Protein AF-X1TCL9-F1 (afdb_monomer)

Foldseek 3Di:
DLVPDPVSVVVVVVVCVVCVVVVPDDDDPDPPCPVVVVVVVVVVVVVVVVVVVVVVVVVVVVPPPDVVVVVVVVVVVVVVVVVVVVVVCVVPVVVVVVVVVVVVVVVVVVLVVLLVQLQVVVCVVVVNDQQDDDADVVQAAPCDPDPDPHPNHPCVSSVVSCVVVSHPDDD

Organism: NCBI:txid412755

Secondary structure (DSSP, 8-state):
--TT-HHHHHHHHHHHHHHGGGTTS--PPPPTTHHHHHHHHHHHHHHHHHHHHHHHHHHHHHS---HHHHHHHHHHHHHHHHHHHHHHHHHHHHHHHHHHHHHHHHHHHHHHHHHHHHHHHHHHHTTT--------TT--TT-TT--SSS---TTHHHHHHHHTTSSPPP-

Structure (mmCIF, N/CA/C/O backbone):
data_AF-X1TCL9-F1
#
_entry.id   AF-X1TCL9-F1
#
loop_
_atom_site.group_PDB
_atom_site.id
_atom_site.type_symbol
_atom_site.label_atom_id
_atom_site.label_alt_id
_atom_site.label_comp_id
_atom_site.label_asym_id
_atom_site.label_entity_id
_atom_site.label_seq_id
_atom_site.pdbx_PDB_ins_code
_atom_site.Cartn_x
_atom_site.Cartn_y
_atom_site.Cartn_z
_atom_site.occupancy
_atom_site.B_iso_or_equiv
_atom_site.auth_seq_id
_atom_site.auth_comp_id
_atom_site.auth_asym_id
_atom_site.auth_atom_id
_atom_site.pdbx_PDB_model_num
ATOM 1 N N . MET A 1 1 ? -67.677 -27.486 40.989 1.00 52.47 1 MET A N 1
ATOM 2 C CA . MET A 1 1 ? -66.409 -28.228 40.798 1.00 52.47 1 MET A CA 1
ATOM 3 C C . MET A 1 1 ? -65.404 -28.055 41.953 1.00 52.47 1 MET A C 1
ATOM 5 O O . MET A 1 1 ? -64.256 -28.420 41.777 1.00 52.47 1 MET A O 1
ATOM 9 N N . ILE A 1 2 ? -65.812 -27.590 43.148 1.00 54.53 2 ILE A N 1
ATOM 10 C CA . ILE A 1 2 ? -64.999 -27.708 44.386 1.00 54.53 2 ILE A CA 1
ATOM 11 C C . ILE A 1 2 ? -65.495 -28.878 45.266 1.00 54.53 2 ILE A C 1
ATOM 13 O O . ILE A 1 2 ? -64.735 -29.440 46.039 1.00 54.53 2 ILE A O 1
ATOM 17 N N . SER A 1 3 ? -66.745 -29.320 45.086 1.00 55.66 3 SER A N 1
ATOM 18 C CA . SER A 1 3 ? -67.384 -30.393 45.866 1.00 55.66 3 SER A CA 1
ATOM 19 C C . SER A 1 3 ? -66.940 -31.822 45.518 1.00 55.66 3 SER A C 1
ATOM 21 O O . SER A 1 3 ? -67.433 -32.763 46.125 1.00 55.66 3 SER A O 1
ATOM 23 N N . SER A 1 4 ? -66.074 -31.997 44.518 1.00 64.12 4 SER A N 1
ATOM 24 C CA . SER A 1 4 ? -65.601 -33.304 44.031 1.00 64.12 4 SER A CA 1
ATOM 25 C C . SER A 1 4 ? -64.082 -33.465 44.139 1.00 64.12 4 SER A C 1
ATOM 27 O O . SER A 1 4 ? -63.529 -34.384 43.547 1.00 64.12 4 SER A O 1
ATOM 29 N N . ASN A 1 5 ? -63.402 -32.540 44.825 1.00 80.00 5 ASN A N 1
ATOM 30 C CA . ASN A 1 5 ? -61.969 -32.624 45.077 1.00 80.00 5 ASN A CA 1
ATOM 31 C C . ASN A 1 5 ? -61.753 -33.228 46.473 1.00 80.00 5 ASN A C 1
ATOM 33 O O . ASN A 1 5 ? -62.104 -32.601 47.474 1.00 80.00 5 ASN A O 1
ATOM 37 N N . GLU A 1 6 ? -61.205 -34.444 46.519 1.00 80.38 6 GLU A N 1
ATOM 38 C CA . GLU A 1 6 ? -60.933 -35.177 47.763 1.00 80.38 6 GLU A CA 1
ATOM 39 C C . GLU A 1 6 ? -59.995 -34.402 48.698 1.00 80.38 6 GLU A C 1
ATOM 41 O O . GLU A 1 6 ? -60.252 -34.339 49.896 1.00 80.38 6 GLU A O 1
ATOM 46 N N . GLU A 1 7 ? -58.996 -33.702 48.155 1.00 82.00 7 GLU A N 1
ATOM 47 C CA . GLU A 1 7 ? -58.052 -32.890 48.932 1.00 82.00 7 GLU A CA 1
ATOM 48 C C . GLU A 1 7 ? -58.755 -31.690 49.589 1.00 82.00 7 GLU A C 1
ATOM 50 O O . GLU A 1 7 ? -58.524 -31.360 50.751 1.00 82.00 7 GLU A O 1
ATOM 55 N N . ALA A 1 8 ? -59.706 -31.069 48.882 1.00 79.94 8 ALA A N 1
ATOM 56 C CA . ALA A 1 8 ? -60.514 -29.986 49.442 1.00 79.94 8 ALA A CA 1
ATOM 57 C C . ALA A 1 8 ? -61.463 -30.485 50.547 1.00 79.94 8 ALA A C 1
ATOM 59 O O . ALA A 1 8 ? -61.705 -29.769 51.523 1.00 79.94 8 ALA A O 1
ATOM 60 N N . ALA A 1 9 ? -61.991 -31.706 50.412 1.00 81.62 9 ALA A N 1
ATOM 61 C CA . ALA A 1 9 ? -62.838 -32.328 51.425 1.00 81.62 9 ALA A CA 1
ATOM 62 C C . ALA A 1 9 ? -62.045 -32.681 52.694 1.00 81.62 9 ALA A C 1
ATOM 64 O O . ALA A 1 9 ? -62.531 -32.435 53.799 1.00 81.62 9 ALA A O 1
ATOM 65 N N . GLU A 1 10 ? -60.818 -33.180 52.538 1.00 86.19 10 GLU A N 1
ATOM 66 C CA . GLU A 1 10 ? -59.910 -3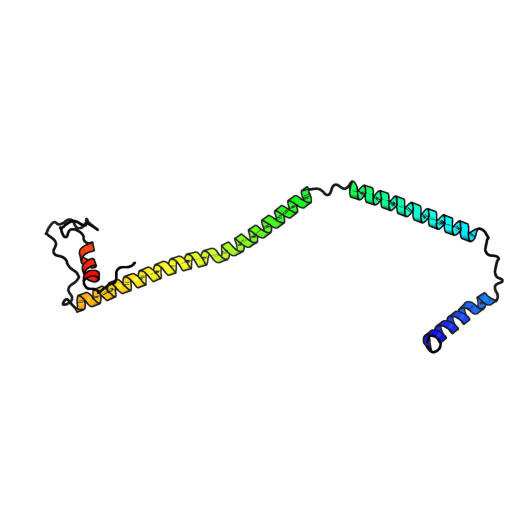3.504 53.642 1.00 86.19 10 GLU A CA 1
ATOM 67 C C . GLU A 1 10 ? -59.442 -32.246 54.388 1.00 86.19 10 GLU A C 1
ATOM 69 O O . GLU A 1 10 ? -59.486 -32.188 55.621 1.00 86.19 10 GLU A O 1
ATOM 74 N N . ILE A 1 11 ? -59.081 -31.183 53.663 1.00 87.69 11 ILE A N 1
ATOM 75 C CA . ILE A 1 11 ? -58.741 -29.885 54.265 1.00 87.69 11 ILE A CA 1
ATOM 76 C C . ILE A 1 11 ? -59.939 -29.329 55.038 1.00 87.69 11 ILE A C 1
ATOM 78 O O . ILE A 1 11 ? -59.790 -28.886 56.177 1.00 87.69 11 ILE A O 1
ATOM 82 N N . HIS A 1 12 ? -61.139 -29.385 54.457 1.00 86.06 12 HIS A N 1
ATOM 83 C CA . HIS A 1 12 ? -62.348 -28.914 55.124 1.00 86.06 12 HIS A CA 1
ATOM 84 C C . HIS A 1 12 ? -62.671 -29.734 56.381 1.00 86.06 12 HIS A C 1
ATOM 86 O O . HIS A 1 12 ? -63.009 -29.145 57.408 1.00 86.06 12 HIS A O 1
ATOM 92 N N . SER A 1 13 ? -62.542 -31.067 56.353 1.00 87.00 13 SER A N 1
ATOM 93 C CA . SER A 1 13 ? -62.779 -31.887 57.549 1.00 87.00 13 SER A CA 1
ATOM 94 C C . SER A 1 13 ? -61.745 -31.619 58.634 1.00 87.00 13 SER A C 1
ATOM 96 O O . SER A 1 13 ? -62.102 -31.542 59.806 1.00 87.00 13 SER A O 1
ATOM 98 N N . THR A 1 14 ? -60.483 -31.432 58.249 1.00 89.62 14 THR A N 1
ATOM 99 C CA . THR A 1 14 ? -59.384 -31.141 59.176 1.00 89.62 14 THR A CA 1
ATOM 100 C C . THR A 1 14 ? -59.563 -29.774 59.822 1.00 89.62 14 THR A C 1
ATOM 102 O O . THR A 1 14 ? -59.469 -29.657 61.041 1.00 89.62 14 THR A O 1
ATOM 105 N N . LEU A 1 15 ? -59.907 -28.750 59.035 1.00 89.88 15 LEU A N 1
ATOM 106 C CA . LEU A 1 15 ? -60.236 -27.420 59.548 1.00 89.88 15 LEU A CA 1
ATOM 107 C C . LEU A 1 15 ? -61.443 -27.473 60.480 1.00 89.88 15 LEU A C 1
ATOM 109 O O . LEU A 1 15 ? -61.392 -26.920 61.572 1.00 89.88 15 LEU A O 1
ATOM 113 N N . LYS A 1 16 ? -62.508 -28.179 60.095 1.00 87.75 16 LYS A N 1
ATOM 114 C CA . LYS A 1 16 ? -63.702 -28.309 60.932 1.00 87.75 16 LYS A CA 1
ATOM 115 C C . LYS A 1 16 ? -63.399 -29.024 62.249 1.00 87.75 16 LYS A C 1
ATOM 117 O O . LYS A 1 16 ? -63.873 -28.588 63.288 1.00 87.75 16 LYS A O 1
ATOM 122 N N . ALA A 1 17 ? -62.583 -30.076 62.225 1.00 89.88 17 ALA A N 1
ATOM 123 C CA . ALA A 1 17 ? -62.153 -30.780 63.431 1.00 89.88 17 ALA A CA 1
ATOM 124 C C . ALA A 1 17 ? -61.255 -29.908 64.324 1.00 89.88 17 ALA A C 1
ATOM 126 O O . ALA A 1 17 ? -61.425 -29.902 65.540 1.00 89.88 17 ALA A O 1
ATOM 127 N N . ALA A 1 18 ? -60.338 -29.142 63.728 1.00 89.12 18 ALA A N 1
ATOM 128 C CA . ALA A 1 18 ? -59.467 -28.221 64.453 1.00 89.12 18 ALA A CA 1
ATOM 129 C C . ALA A 1 18 ? -60.240 -27.045 65.074 1.00 89.12 18 ALA A C 1
ATOM 131 O O . ALA A 1 18 ? -59.853 -26.550 66.129 1.00 89.12 18 ALA A O 1
ATOM 132 N N . LEU A 1 19 ? -61.329 -26.613 64.432 1.00 88.31 19 LEU A N 1
ATOM 133 C CA . LEU A 1 19 ? -62.178 -25.513 64.889 1.00 88.31 19 LEU A CA 1
ATOM 134 C C . LEU A 1 19 ? -63.334 -25.965 65.793 1.00 88.31 19 LEU A C 1
ATOM 136 O O . LEU A 1 19 ? -63.891 -25.131 66.494 1.00 88.31 19 LEU A O 1
ATOM 140 N N . ALA A 1 20 ? -63.661 -27.260 65.847 1.00 88.31 20 ALA A N 1
ATOM 141 C CA . ALA A 1 20 ? -64.735 -27.799 66.688 1.00 88.31 20 ALA A CA 1
ATOM 142 C C . ALA A 1 20 ? -64.656 -27.392 68.180 1.00 88.31 20 ALA A C 1
ATOM 144 O O . ALA A 1 20 ? -65.704 -27.163 68.779 1.00 88.31 20 ALA A O 1
ATOM 145 N N . PRO A 1 21 ? -63.470 -27.236 68.808 1.00 86.06 21 PRO A N 1
ATOM 146 C CA . PRO A 1 21 ? -63.380 -26.719 70.177 1.00 86.06 21 PRO A CA 1
ATOM 147 C C . PRO A 1 21 ? -63.803 -25.247 70.325 1.00 86.06 21 PRO A C 1
ATOM 149 O O . PRO A 1 21 ? -64.145 -24.817 71.424 1.00 86.06 21 PRO A O 1
ATOM 152 N N . LEU A 1 22 ? -63.775 -24.464 69.241 1.00 78.12 22 LEU A N 1
ATOM 153 C CA . LEU A 1 22 ? -64.223 -23.069 69.235 1.00 78.12 22 LEU A CA 1
ATOM 154 C C . LEU A 1 22 ? -65.748 -22.941 69.096 1.00 78.12 22 LEU A C 1
ATOM 156 O O . LEU A 1 22 ? -66.273 -21.890 69.442 1.00 78.12 22 LEU A O 1
ATOM 160 N N . ASP A 1 23 ? -66.472 -23.994 68.688 1.00 80.06 23 ASP A N 1
ATOM 161 C CA . ASP A 1 23 ? -67.947 -23.970 68.617 1.00 80.06 23 ASP A CA 1
ATOM 162 C C . ASP A 1 23 ? -68.600 -23.837 70.007 1.00 80.06 23 ASP A C 1
ATOM 164 O O . ASP A 1 23 ? -69.747 -23.409 70.117 1.00 80.06 23 ASP A O 1
ATOM 168 N N . SER A 1 24 ? -67.881 -24.199 71.079 1.00 80.19 24 SER A N 1
ATOM 169 C CA . SER A 1 24 ? -68.349 -24.051 72.465 1.00 80.19 24 SER A CA 1
ATOM 170 C C . SER A 1 24 ? -68.013 -22.704 73.109 1.00 80.19 24 SER A C 1
ATOM 172 O O . SER A 1 24 ? -68.394 -22.477 74.256 1.00 80.19 24 SER A O 1
ATOM 174 N N . LEU A 1 25 ? -67.277 -21.828 72.421 1.00 79.12 25 LEU A N 1
ATOM 175 C CA . LEU A 1 25 ? -67.018 -20.479 72.916 1.00 79.12 25 LEU A CA 1
ATOM 176 C C . LEU A 1 25 ? -68.239 -19.603 72.645 1.00 79.12 25 LEU A C 1
ATOM 178 O O . LEU A 1 25 ? -68.657 -19.435 71.501 1.00 79.12 25 LEU A O 1
ATOM 182 N N . GLU A 1 26 ? -68.797 -19.023 73.706 1.00 77.00 26 GLU A N 1
ATOM 183 C CA . GLU A 1 26 ? -69.795 -17.971 73.552 1.00 77.00 26 GLU A CA 1
ATOM 184 C C . GLU A 1 26 ? -69.164 -16.795 72.787 1.00 77.00 26 GLU A C 1
ATOM 186 O O . GLU A 1 26 ? -68.063 -16.357 73.140 1.00 77.00 26 GLU A O 1
ATOM 191 N N . PRO A 1 27 ? -69.814 -16.285 71.727 1.00 70.44 27 PRO A N 1
ATOM 192 C CA . PRO A 1 27 ? -69.308 -15.129 71.011 1.00 70.44 27 PRO A CA 1
ATOM 193 C C . PRO A 1 27 ? -69.343 -13.913 71.941 1.00 70.44 27 PRO A C 1
ATOM 195 O O . PRO A 1 27 ? -70.414 -13.422 72.299 1.00 70.44 27 PRO A O 1
ATOM 198 N N . GLU A 1 28 ? -68.163 -13.428 72.332 1.00 75.50 28 GLU A N 1
ATOM 199 C CA . GLU A 1 28 ? -68.033 -12.138 73.007 1.00 75.50 28 GLU A CA 1
ATOM 200 C C . GLU A 1 28 ? -68.614 -11.040 72.095 1.00 75.50 28 GLU A C 1
ATOM 202 O O . GLU A 1 28 ? -68.375 -11.070 70.878 1.00 75.50 28 GLU A O 1
ATOM 207 N N . PRO A 1 29 ? -69.376 -10.066 72.627 1.00 76.81 29 PRO A N 1
ATOM 208 C CA . PRO A 1 29 ? -69.804 -8.925 71.834 1.00 76.81 29 PRO A CA 1
ATOM 209 C C . PRO A 1 29 ? -68.570 -8.210 71.279 1.00 76.81 29 PRO A C 1
ATOM 211 O O . PRO A 1 29 ? -67.668 -7.827 72.023 1.00 76.81 29 PRO A O 1
ATOM 214 N N . CYS A 1 30 ? -68.532 -8.053 69.955 1.00 72.00 30 CYS A N 1
ATOM 215 C CA . CYS A 1 30 ? -67.471 -7.307 69.294 1.00 72.00 30 CYS A CA 1
ATOM 216 C C . CYS A 1 30 ? -67.444 -5.883 69.878 1.00 72.00 30 CYS A C 1
ATOM 218 O O . CYS A 1 30 ? -68.494 -5.237 69.879 1.00 72.00 30 CYS A O 1
ATOM 220 N N . PRO A 1 31 ? -66.297 -5.391 70.375 1.00 82.75 31 PRO A N 1
ATOM 221 C CA . PRO A 1 31 ? -66.203 -4.039 70.907 1.00 82.75 31 PRO A CA 1
ATOM 222 C C . PRO A 1 31 ? -66.621 -3.013 69.846 1.00 82.75 31 PRO A C 1
ATOM 224 O O . PRO A 1 31 ? -66.115 -3.046 68.719 1.00 82.75 31 PRO A O 1
ATOM 227 N N . ASP A 1 32 ? -67.525 -2.096 70.199 1.00 80.94 32 ASP A N 1
ATOM 228 C CA . ASP A 1 32 ? -68.064 -1.085 69.272 1.00 80.94 32 ASP A CA 1
ATOM 229 C C . ASP A 1 32 ? -66.964 -0.177 68.677 1.00 80.94 32 ASP A C 1
ATOM 231 O O . ASP A 1 32 ? -67.116 0.389 67.594 1.00 80.94 32 ASP A O 1
ATOM 235 N N . ASP A 1 33 ? -65.820 -0.071 69.356 1.00 85.19 33 ASP A N 1
ATOM 236 C CA . ASP A 1 33 ? -64.666 0.749 68.989 1.00 85.19 33 ASP A CA 1
ATOM 237 C C . ASP A 1 33 ? -63.635 0.0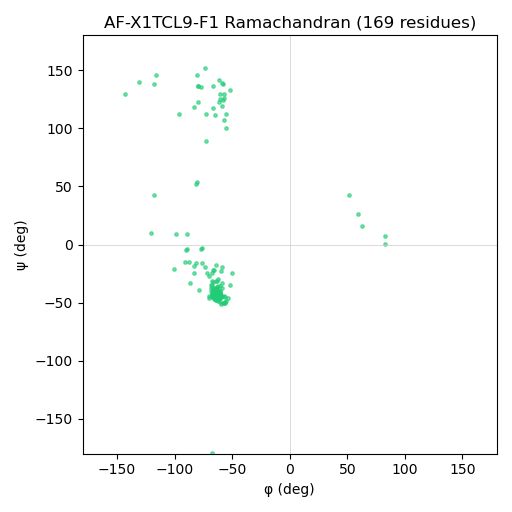24 68.103 1.00 85.19 33 ASP A C 1
ATOM 239 O O . ASP A 1 33 ? -62.688 0.651 67.615 1.00 85.19 33 ASP A O 1
ATOM 243 N N . LEU A 1 34 ? -63.802 -1.276 67.829 1.00 84.31 34 LEU A N 1
ATOM 244 C CA . LEU A 1 34 ? -62.815 -2.069 67.087 1.00 84.31 34 LEU A CA 1
ATOM 245 C C . LEU A 1 34 ? -62.613 -1.544 65.657 1.00 84.31 34 LEU A C 1
ATOM 247 O O . LEU A 1 34 ? -61.481 -1.423 65.171 1.00 84.31 34 LEU A O 1
ATOM 251 N N . ALA A 1 35 ? -63.712 -1.219 64.974 1.00 84.50 35 ALA A N 1
ATOM 252 C CA . ALA A 1 35 ? -63.673 -0.693 63.614 1.00 84.50 35 ALA A CA 1
ATOM 253 C C . ALA A 1 35 ? -62.982 0.676 63.578 1.00 84.50 35 ALA A C 1
ATOM 255 O O . ALA A 1 35 ? -62.092 0.906 62.755 1.00 84.50 35 ALA A O 1
ATOM 256 N N . GLU A 1 36 ? -63.333 1.555 64.514 1.00 86.56 36 GLU A N 1
ATOM 257 C CA . GLU A 1 36 ? -62.764 2.896 64.610 1.00 86.56 36 GLU A CA 1
ATOM 258 C C . GLU A 1 36 ? -61.268 2.849 64.954 1.00 86.56 36 GLU A C 1
ATOM 260 O O . GLU A 1 36 ? -60.453 3.482 64.276 1.00 86.56 36 GLU A O 1
ATOM 265 N N . GLY A 1 37 ? -60.868 2.010 65.913 1.00 87.62 37 GLY A N 1
ATOM 266 C CA . GLY A 1 37 ? -59.467 1.797 66.277 1.00 87.62 37 GLY A CA 1
ATOM 267 C C . GLY A 1 37 ? -58.632 1.218 65.132 1.00 87.62 37 GLY A C 1
ATOM 268 O O . GLY A 1 37 ? -57.472 1.603 64.937 1.00 87.62 37 GLY A O 1
ATOM 269 N N . THR A 1 38 ? -59.222 0.338 64.321 1.00 89.00 38 THR A N 1
ATOM 270 C CA . THR A 1 38 ? -58.560 -0.238 63.143 1.00 89.00 38 THR A CA 1
ATOM 271 C C . THR A 1 38 ? -58.380 0.806 62.042 1.00 89.00 38 THR A C 1
ATOM 273 O O . THR A 1 38 ? -57.275 0.956 61.514 1.00 89.00 38 THR A O 1
ATOM 276 N N . ILE A 1 39 ? -59.422 1.588 61.740 1.00 89.81 39 ILE A N 1
ATOM 277 C CA . ILE A 1 39 ? -59.359 2.690 60.768 1.00 89.81 39 ILE A CA 1
ATOM 278 C C . ILE A 1 39 ? -58.331 3.736 61.211 1.00 89.81 39 ILE A C 1
ATOM 280 O O . ILE A 1 39 ? -57.538 4.210 60.394 1.00 89.81 39 ILE A O 1
ATOM 284 N N . TRP A 1 40 ? -58.283 4.066 62.503 1.00 89.38 40 TRP A N 1
ATOM 285 C CA . TRP A 1 40 ? -57.308 5.007 63.046 1.00 89.38 40 TRP A CA 1
ATOM 286 C C . TRP A 1 40 ? -55.869 4.513 62.869 1.00 89.38 40 TRP A C 1
ATOM 288 O O . TRP A 1 40 ? -55.019 5.268 62.388 1.00 89.38 40 TRP A O 1
ATOM 298 N N . ARG A 1 41 ? -55.585 3.238 63.177 1.00 87.94 41 ARG A N 1
ATOM 299 C CA . ARG A 1 41 ? -54.252 2.649 62.955 1.00 87.94 41 ARG A CA 1
ATOM 300 C C . ARG A 1 41 ? -53.872 2.672 61.480 1.00 87.94 41 ARG A C 1
ATOM 302 O O . ARG A 1 41 ? -52.768 3.106 61.160 1.00 87.94 41 ARG A O 1
ATOM 309 N N . LEU A 1 42 ? -54.775 2.258 60.591 1.00 88.69 42 LEU A N 1
ATOM 310 C CA . LEU A 1 42 ? -54.531 2.260 59.146 1.00 88.69 42 LEU A CA 1
ATOM 311 C C . LEU A 1 42 ? -54.228 3.668 58.627 1.00 88.69 42 LEU A C 1
ATOM 313 O O . LEU A 1 42 ? -53.252 3.853 57.904 1.00 88.69 42 LEU A O 1
ATOM 317 N N . ASN A 1 43 ? -54.997 4.671 59.053 1.00 89.81 43 ASN A N 1
ATOM 318 C CA . ASN A 1 43 ? -54.756 6.064 58.680 1.00 89.81 43 ASN A CA 1
ATOM 319 C C . ASN A 1 43 ? -53.411 6.588 59.201 1.00 89.81 43 ASN A C 1
ATOM 321 O O . ASN A 1 43 ? -52.716 7.309 58.483 1.00 89.81 43 ASN A O 1
ATOM 325 N N . ASN A 1 44 ? -53.008 6.213 60.417 1.00 90.75 44 ASN A N 1
ATOM 326 C CA . ASN A 1 44 ? -51.705 6.599 60.961 1.00 90.75 44 ASN A CA 1
ATOM 327 C C . ASN A 1 44 ? -50.537 5.952 60.204 1.00 90.75 44 ASN A C 1
ATOM 329 O O . ASN A 1 44 ? -49.572 6.643 59.873 1.00 90.75 44 ASN A O 1
ATOM 333 N N . PHE A 1 45 ? -50.635 4.661 59.873 1.00 86.81 45 PHE A N 1
ATOM 334 C CA . PHE A 1 45 ? -49.634 3.973 59.050 1.00 86.81 45 PHE A CA 1
ATOM 335 C C . PHE A 1 45 ? -49.575 4.529 57.623 1.00 86.81 45 PHE A C 1
ATOM 337 O O . PHE A 1 45 ? -48.492 4.736 57.076 1.00 86.81 45 PHE A O 1
ATOM 344 N N . ALA A 1 46 ? -50.726 4.833 57.023 1.00 84.44 46 ALA A N 1
ATOM 345 C CA . ALA A 1 46 ? -50.778 5.448 55.703 1.00 84.44 46 ALA A CA 1
ATOM 346 C C . ALA A 1 46 ? -50.077 6.816 55.708 1.00 84.44 46 ALA A C 1
ATOM 348 O O . ALA A 1 46 ? -49.236 7.085 54.849 1.00 84.44 46 ALA A O 1
ATOM 349 N N . ARG A 1 47 ? -50.335 7.653 56.718 1.00 84.56 47 ARG A N 1
ATOM 350 C CA . ARG A 1 47 ? -49.717 8.980 56.842 1.00 84.56 47 ARG A CA 1
ATOM 351 C C . ARG A 1 47 ? -48.202 8.913 57.054 1.00 84.56 47 ARG A C 1
ATOM 353 O O . ARG A 1 47 ? -47.478 9.703 56.451 1.00 84.56 47 ARG A O 1
ATOM 360 N N . SER A 1 48 ? -47.706 7.977 57.866 1.00 84.31 48 SER A N 1
ATOM 361 C CA . SER A 1 48 ? -46.260 7.819 58.079 1.00 84.31 48 SER A CA 1
ATOM 362 C C . SER A 1 48 ? -45.542 7.365 56.807 1.00 84.31 48 SER A C 1
ATOM 364 O O . SER A 1 48 ? -44.489 7.909 56.473 1.00 84.31 48 SER A O 1
ATOM 366 N N . SER A 1 49 ? -46.152 6.454 56.042 1.00 79.88 49 SER A N 1
ATOM 367 C CA . SER A 1 49 ? -45.606 6.004 54.757 1.00 79.88 49 SER A CA 1
ATOM 368 C C . SER A 1 49 ? -45.525 7.138 53.729 1.00 79.88 49 SER A C 1
ATOM 370 O O . SER A 1 49 ? -44.519 7.276 53.035 1.00 79.88 49 SER A O 1
ATOM 372 N N . GLN A 1 50 ? -46.542 8.007 53.681 1.00 86.25 50 GLN A N 1
ATOM 373 C CA . GLN A 1 50 ? -46.569 9.163 52.785 1.00 86.25 50 GLN A CA 1
ATOM 374 C C . GLN A 1 50 ? -45.489 10.188 53.138 1.00 86.25 50 GLN A C 1
ATOM 376 O O . GLN A 1 50 ? -44.810 10.688 52.242 1.00 86.25 50 GLN A O 1
ATOM 381 N N . LEU A 1 51 ? -45.288 10.465 54.429 1.00 86.75 51 LEU A N 1
ATOM 382 C CA . LEU A 1 51 ? -44.226 11.363 54.890 1.00 86.75 51 LEU A CA 1
ATOM 383 C C . LEU A 1 51 ? -42.837 10.811 54.559 1.00 86.75 51 LEU A C 1
ATOM 385 O O . LEU A 1 51 ? -41.990 11.540 54.047 1.00 86.75 51 LEU A O 1
ATOM 389 N N . GLN A 1 52 ? -42.615 9.514 54.778 1.00 86.56 52 GLN A N 1
ATOM 390 C CA . GLN A 1 52 ? -41.348 8.864 54.452 1.00 86.56 52 GLN A CA 1
ATOM 391 C C . GLN A 1 52 ? -41.071 8.884 52.943 1.00 86.56 52 GLN A C 1
ATOM 393 O O . GLN A 1 52 ? -39.946 9.156 52.525 1.00 86.56 52 GLN A O 1
ATOM 398 N N . LEU A 1 53 ? -42.099 8.665 52.117 1.00 86.88 53 LEU A N 1
ATOM 399 C CA . LEU A 1 53 ? -41.991 8.754 50.663 1.00 86.88 53 LEU A CA 1
ATOM 400 C C . LEU A 1 53 ? -41.656 10.180 50.206 1.00 86.88 53 LEU A C 1
ATOM 402 O O . LEU A 1 53 ? -40.759 10.364 49.387 1.00 86.88 53 LEU A O 1
ATOM 406 N N . GLN A 1 54 ? -42.332 11.194 50.755 1.00 88.44 54 GLN A N 1
ATOM 407 C CA . GLN A 1 54 ? -42.036 12.599 50.457 1.00 88.44 54 GLN A CA 1
ATOM 408 C C . GLN A 1 54 ? -40.604 12.968 50.845 1.00 88.44 54 GLN A C 1
ATOM 410 O O . GLN A 1 54 ? -39.922 13.661 50.093 1.00 88.44 54 GLN A O 1
ATOM 415 N N . GLN A 1 55 ? -40.123 12.465 51.981 1.00 88.38 55 GLN A N 1
ATOM 416 C CA . GLN A 1 55 ? -38.764 12.708 52.443 1.00 88.38 55 GLN A CA 1
ATOM 417 C C . GLN A 1 55 ? -37.731 12.027 51.534 1.00 88.38 55 GLN A C 1
ATOM 419 O O . GLN A 1 55 ? -36.752 12.664 51.150 1.00 88.38 55 GLN A O 1
ATOM 424 N N . LEU A 1 56 ? -37.981 10.783 51.110 1.00 86.19 56 LEU A N 1
ATOM 425 C CA . LEU A 1 56 ? -37.132 10.070 50.151 1.00 86.19 56 LEU A CA 1
ATOM 426 C C . LEU A 1 56 ? -37.094 10.775 48.790 1.00 86.19 56 LEU A C 1
ATOM 428 O O . LEU A 1 56 ? -36.011 10.989 48.247 1.00 86.19 56 LEU A O 1
ATOM 432 N N . LEU A 1 57 ? -38.245 11.211 48.274 1.00 86.19 57 LEU A N 1
ATOM 433 C CA . LEU A 1 57 ? -38.334 11.964 47.020 1.00 86.19 57 LEU A CA 1
ATOM 434 C C . LEU A 1 57 ? -37.613 13.310 47.109 1.00 86.19 57 LEU A C 1
ATOM 436 O O . LEU A 1 57 ? -36.871 13.658 46.194 1.00 86.19 57 LEU A O 1
ATOM 440 N N . ALA A 1 58 ? -37.762 14.038 48.217 1.00 85.62 58 ALA A N 1
ATOM 441 C CA . ALA A 1 58 ? -37.031 15.279 48.448 1.00 85.62 58 ALA A CA 1
ATOM 442 C C . ALA A 1 58 ? -35.514 15.036 48.516 1.00 85.62 58 ALA A C 1
ATOM 444 O O . ALA A 1 58 ? -34.744 15.811 47.950 1.00 85.62 58 ALA A O 1
ATOM 445 N N . THR A 1 59 ? -35.068 13.942 49.146 1.00 84.94 59 THR A N 1
ATOM 446 C CA . THR A 1 59 ? -33.642 13.576 49.174 1.00 84.94 59 THR A CA 1
ATOM 447 C C . THR A 1 59 ? -33.106 13.146 47.808 1.00 84.94 59 T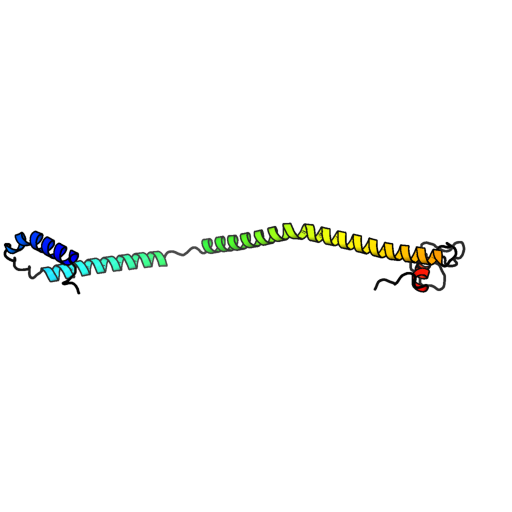HR A C 1
ATOM 449 O O . THR A 1 59 ? -31.988 13.519 47.466 1.00 84.94 59 THR A O 1
ATOM 452 N N . GLU A 1 60 ? -33.890 12.429 47.001 1.00 80.25 60 GLU A N 1
ATOM 453 C CA . GLU A 1 60 ? -33.566 12.068 45.611 1.00 80.25 60 GLU A CA 1
ATOM 454 C C . GLU A 1 60 ? -33.485 13.311 44.715 1.00 80.25 60 GLU A C 1
ATOM 456 O O . GLU A 1 60 ? -32.505 13.496 44.001 1.00 80.25 60 GLU A O 1
ATOM 461 N N . GLN A 1 61 ? -34.458 14.219 44.803 1.00 77.38 61 GLN A N 1
ATOM 462 C CA . GLN A 1 61 ? -34.468 15.460 44.023 1.00 77.38 61 GLN A CA 1
ATOM 463 C C . GLN A 1 61 ? -33.351 16.426 44.441 1.00 77.38 61 GLN A C 1
ATOM 465 O O . GLN A 1 61 ? -32.771 17.108 43.594 1.00 77.38 61 GLN A O 1
ATOM 470 N N . ALA A 1 62 ? -33.000 16.468 45.730 1.00 74.94 62 ALA A N 1
ATOM 471 C CA . ALA A 1 62 ? -31.851 17.225 46.226 1.00 74.94 62 ALA A CA 1
ATOM 472 C C . ALA A 1 62 ? -30.506 16.566 45.868 1.00 74.94 62 ALA A C 1
ATOM 474 O O . ALA A 1 62 ? -29.464 17.235 45.851 1.00 74.94 62 ALA A O 1
ATOM 475 N N . ARG A 1 63 ? -30.504 15.266 45.544 1.00 69.31 63 ARG A N 1
ATOM 476 C CA . ARG A 1 63 ? -29.326 14.542 45.072 1.00 69.31 63 ARG A CA 1
ATOM 477 C C . ARG A 1 63 ? -29.014 14.987 43.648 1.00 69.31 63 ARG A C 1
ATOM 479 O O . ARG A 1 63 ? -29.435 14.390 42.664 1.00 69.31 63 ARG A O 1
ATOM 486 N N . LYS A 1 64 ? -28.199 16.035 43.531 1.00 59.81 64 LYS A N 1
ATOM 487 C CA . LYS A 1 64 ? -27.564 16.427 42.267 1.00 59.81 64 LYS A CA 1
ATOM 488 C C . LYS A 1 64 ? -26.788 15.229 41.720 1.00 59.81 64 LYS A C 1
ATOM 490 O O . LYS A 1 64 ? -25.676 14.957 42.172 1.00 59.81 64 LYS A O 1
ATOM 495 N N . VAL A 1 65 ? -27.364 14.512 40.754 1.00 60.91 65 VAL A N 1
ATOM 496 C CA . VAL A 1 65 ? -26.646 13.501 39.973 1.00 60.91 65 VAL A CA 1
ATOM 497 C C . VAL A 1 65 ? -25.464 14.219 39.338 1.00 60.91 65 VAL A C 1
ATOM 499 O O . VAL A 1 65 ? -25.614 15.095 38.486 1.00 60.91 65 VAL A O 1
ATOM 502 N N . THR A 1 66 ? -24.275 13.937 39.853 1.00 58.12 66 THR A N 1
ATOM 503 C CA . THR A 1 66 ? -23.085 14.725 39.572 1.00 58.12 66 THR A CA 1
ATOM 504 C C . THR A 1 66 ? -22.709 14.562 38.103 1.00 58.12 66 THR A C 1
ATOM 506 O O . THR A 1 66 ? -22.352 13.475 37.651 1.00 58.12 66 THR A O 1
ATOM 509 N N . ALA A 1 67 ? -22.738 15.667 37.350 1.00 60.66 67 ALA A N 1
ATOM 510 C CA . ALA A 1 67 ? -22.323 15.737 35.944 1.00 60.66 67 ALA A CA 1
ATOM 511 C C . ALA A 1 67 ? -20.934 15.112 35.688 1.00 60.66 67 ALA A C 1
ATOM 513 O O . ALA A 1 67 ? -20.657 14.617 34.597 1.00 60.66 67 ALA A O 1
ATOM 514 N N . LYS A 1 68 ? -20.093 15.056 36.731 1.00 62.09 68 LYS A N 1
ATOM 515 C CA . LYS A 1 68 ? -18.805 14.359 36.752 1.00 62.09 68 LYS A CA 1
ATOM 516 C C . LYS A 1 68 ? -18.935 12.885 36.339 1.00 62.09 68 LYS A C 1
ATOM 518 O O . LYS A 1 68 ? -18.173 12.448 35.489 1.00 62.09 68 LYS A O 1
ATOM 523 N N . SER A 1 69 ? -19.916 12.141 36.859 1.00 71.31 69 SER A N 1
ATOM 524 C CA . SER A 1 69 ? -20.115 10.718 36.523 1.00 71.31 69 SER A CA 1
ATOM 525 C C . SER A 1 69 ? -20.413 10.516 35.033 1.00 71.31 69 SER A C 1
ATOM 527 O O . SER A 1 69 ? -19.803 9.674 34.377 1.00 71.31 69 SER A O 1
ATOM 529 N N . ARG A 1 70 ? -21.271 11.372 34.460 1.00 72.50 70 ARG A N 1
ATOM 530 C CA . ARG A 1 70 ? -21.590 11.343 33.025 1.00 72.50 70 ARG A CA 1
ATOM 531 C C . ARG A 1 70 ? -20.369 11.680 32.160 1.00 72.50 70 ARG A C 1
ATOM 533 O O . ARG A 1 70 ? -20.150 11.026 31.150 1.00 72.50 70 ARG A O 1
ATOM 540 N N . PHE A 1 71 ? -19.548 12.648 32.573 1.00 78.00 71 PHE A N 1
ATOM 541 C CA . PHE A 1 71 ? -18.324 13.020 31.856 1.00 78.00 71 PHE A CA 1
ATOM 542 C C . PHE A 1 71 ? -17.288 11.886 31.818 1.00 78.00 71 PHE A C 1
ATOM 544 O O . PHE A 1 71 ? -16.793 11.554 30.745 1.00 78.00 71 PHE A O 1
ATOM 551 N N . TRP A 1 72 ? -17.008 11.238 32.955 1.00 83.25 72 TRP A N 1
ATOM 552 C CA . TRP A 1 72 ? -16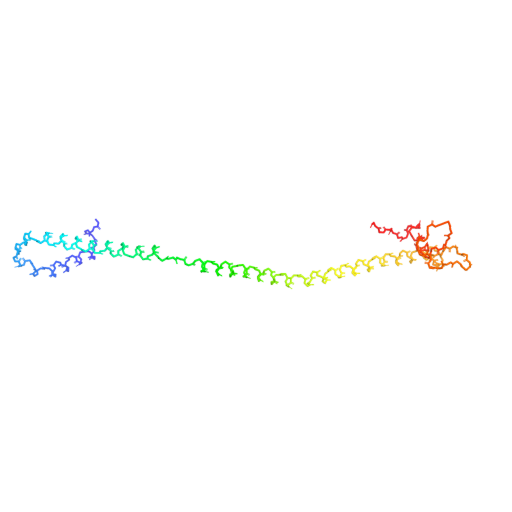.083 10.096 33.007 1.00 83.25 72 TRP A CA 1
ATOM 553 C C . TRP A 1 72 ? -16.582 8.904 32.190 1.00 83.25 72 TRP A C 1
ATOM 555 O O . TRP A 1 72 ? -15.784 8.235 31.537 1.00 83.25 72 TRP A O 1
ATOM 565 N N . ARG A 1 73 ? -17.899 8.667 32.171 1.00 82.62 73 ARG A N 1
ATOM 566 C CA . ARG A 1 73 ? -18.492 7.606 31.354 1.00 82.62 73 ARG A CA 1
ATOM 567 C C . ARG A 1 73 ? -18.351 7.890 29.856 1.00 82.62 73 ARG A C 1
ATOM 569 O O . ARG A 1 73 ? -17.919 7.012 29.122 1.00 82.62 73 ARG A O 1
ATOM 576 N N . ASN A 1 74 ? -18.606 9.128 29.429 1.00 87.25 74 ASN A N 1
ATOM 577 C CA . ASN A 1 74 ? -18.432 9.544 28.034 1.00 87.25 74 ASN A CA 1
ATOM 578 C C . ASN A 1 74 ? -16.961 9.481 27.591 1.00 87.25 74 ASN A C 1
ATOM 580 O O . ASN A 1 74 ? -16.673 9.041 26.481 1.00 87.25 74 ASN A O 1
ATOM 584 N N . LEU A 1 75 ? -16.021 9.884 28.456 1.00 89.12 75 LEU A N 1
ATOM 585 C CA . LEU A 1 75 ? -14.589 9.735 28.183 1.00 89.12 75 LEU A CA 1
ATOM 586 C C . LEU A 1 75 ? -14.181 8.263 28.068 1.00 89.12 75 LEU A C 1
ATOM 588 O O . LEU A 1 75 ? -13.399 7.922 27.186 1.00 89.12 75 LEU A O 1
ATOM 592 N N . GLY A 1 76 ? -14.722 7.393 28.925 1.00 91.12 76 GLY A N 1
ATOM 593 C CA . GLY A 1 76 ? -14.493 5.950 28.853 1.00 91.12 76 GLY A CA 1
ATOM 594 C C . GLY A 1 76 ? -15.026 5.334 27.558 1.00 91.12 76 GLY A C 1
ATOM 595 O O . GLY A 1 76 ? -14.306 4.594 26.894 1.00 91.12 76 GLY A O 1
ATOM 596 N N . GLU A 1 77 ? -16.250 5.686 27.155 1.00 89.75 77 GLU A N 1
ATOM 597 C CA . GLU A 1 77 ? -16.852 5.246 25.887 1.00 89.75 77 GLU A CA 1
ATOM 598 C C . GLU A 1 77 ? -16.034 5.735 24.672 1.00 89.75 77 GLU A C 1
ATOM 600 O O . GLU A 1 77 ? -15.749 4.964 23.751 1.00 89.75 77 GLU A O 1
ATOM 605 N N . MET A 1 78 ? -15.570 6.988 24.691 1.00 93.38 78 MET A N 1
ATOM 606 C CA . MET A 1 78 ? -14.708 7.547 23.643 1.00 93.38 78 MET A CA 1
ATOM 607 C C . MET A 1 78 ? -13.328 6.870 23.595 1.00 93.38 78 MET A C 1
ATOM 609 O O . MET A 1 78 ? -12.818 6.564 22.518 1.00 93.38 78 MET A O 1
ATOM 613 N N . ALA A 1 79 ? -12.719 6.593 24.748 1.00 95.19 79 ALA A N 1
ATOM 614 C CA . ALA A 1 79 ? -11.429 5.912 24.813 1.00 95.19 79 ALA A CA 1
ATOM 615 C C . ALA A 1 79 ? -11.530 4.455 24.334 1.00 95.19 79 ALA A C 1
ATOM 617 O O . ALA A 1 79 ? -10.679 3.997 23.574 1.00 95.19 79 ALA A O 1
ATOM 618 N N . ALA A 1 80 ? -12.588 3.739 24.726 1.00 95.19 80 ALA A N 1
ATOM 619 C CA . ALA A 1 80 ? -12.821 2.360 24.308 1.00 95.19 80 ALA A CA 1
ATOM 620 C C . ALA A 1 80 ? -13.027 2.252 22.789 1.00 95.19 80 ALA A C 1
ATOM 622 O O . ALA A 1 80 ? -12.419 1.403 22.138 1.00 95.19 80 ALA A O 1
ATOM 623 N N . THR A 1 81 ? -13.828 3.145 22.204 1.00 95.69 81 THR A N 1
ATOM 624 C CA . THR A 1 81 ? -14.041 3.188 20.747 1.00 95.69 81 THR A CA 1
ATOM 625 C C . THR A 1 81 ? -12.757 3.521 19.987 1.00 95.69 81 THR A C 1
ATOM 627 O O . THR A 1 81 ? -12.422 2.830 19.023 1.00 95.69 81 THR A O 1
ATOM 630 N N . ALA A 1 82 ? -11.982 4.507 20.449 1.00 96.31 82 ALA A N 1
ATOM 631 C CA . ALA A 1 82 ? -10.683 4.832 19.862 1.00 96.31 82 ALA A CA 1
ATOM 632 C C . ALA A 1 82 ? -9.700 3.649 19.929 1.00 96.31 82 ALA A C 1
ATOM 634 O O . ALA A 1 82 ? -9.022 3.361 18.943 1.00 96.31 82 ALA A O 1
ATOM 635 N N . ALA A 1 83 ? -9.654 2.925 21.051 1.00 97.12 83 ALA A N 1
ATOM 636 C CA . ALA A 1 83 ? -8.791 1.757 21.214 1.00 97.12 83 ALA A CA 1
ATOM 637 C C . ALA A 1 83 ? -9.133 0.634 20.222 1.00 97.12 83 ALA A C 1
ATOM 639 O O . ALA A 1 83 ? -8.228 0.056 19.623 1.00 97.12 83 ALA A O 1
ATOM 640 N N . VAL A 1 84 ? -10.422 0.360 19.991 1.00 97.19 84 VAL A N 1
ATOM 641 C CA . VAL A 1 84 ? -10.861 -0.636 18.998 1.00 97.19 84 VAL A CA 1
ATOM 642 C C . VAL A 1 84 ? -10.435 -0.228 17.587 1.00 97.19 84 VAL A C 1
ATOM 644 O O . VAL A 1 84 ? -9.881 -1.047 16.855 1.00 97.19 84 VAL A O 1
ATOM 647 N N . ILE A 1 85 ? -10.628 1.040 17.213 1.00 96.44 85 ILE A N 1
ATOM 648 C CA . ILE A 1 85 ? -10.206 1.554 15.902 1.00 96.44 85 ILE A CA 1
ATOM 649 C C . ILE A 1 85 ? -8.692 1.417 15.733 1.00 96.44 85 ILE A C 1
ATOM 651 O O . ILE A 1 85 ? -8.240 0.932 14.698 1.00 96.44 85 ILE A O 1
ATOM 655 N N . LEU A 1 86 ? -7.905 1.799 16.743 1.00 96.94 86 LEU A N 1
ATOM 656 C CA . LEU A 1 86 ? -6.446 1.688 16.706 1.00 96.94 86 LEU A CA 1
ATOM 657 C C . LEU A 1 86 ? -5.972 0.235 16.646 1.00 96.94 86 LEU A C 1
ATOM 659 O O . LEU A 1 86 ? -5.014 -0.048 15.931 1.00 96.94 86 LEU A O 1
ATOM 663 N N . ALA A 1 87 ? -6.642 -0.689 17.335 1.00 95.88 87 ALA A N 1
ATOM 664 C CA . ALA A 1 87 ? -6.331 -2.113 17.258 1.00 95.88 87 ALA A CA 1
ATOM 665 C C . ALA A 1 87 ? -6.576 -2.658 15.842 1.00 95.88 87 ALA A C 1
ATOM 667 O O . ALA A 1 87 ? -5.698 -3.296 15.263 1.00 95.88 87 ALA A O 1
ATOM 668 N N . ILE A 1 88 ? -7.732 -2.346 15.248 1.00 95.38 88 ILE A N 1
ATOM 669 C CA . ILE A 1 88 ? -8.070 -2.756 13.877 1.00 95.38 88 ILE A CA 1
ATOM 670 C C . ILE A 1 88 ? -7.085 -2.144 12.875 1.00 95.38 88 ILE A C 1
ATOM 672 O O . ILE A 1 88 ? -6.514 -2.853 12.047 1.00 95.38 88 ILE A O 1
ATOM 676 N N . ALA A 1 89 ? -6.843 -0.838 12.975 1.00 94.50 89 ALA A N 1
ATOM 677 C CA . ALA A 1 89 ? -5.874 -0.122 12.157 1.00 94.50 89 ALA A CA 1
ATOM 678 C C . ALA A 1 89 ? -4.473 -0.745 12.276 1.00 94.50 89 ALA A C 1
ATOM 680 O O . ALA A 1 89 ? -3.853 -1.068 11.264 1.00 94.50 89 ALA A O 1
ATOM 681 N N . GLY A 1 90 ? -3.989 -0.965 13.498 1.00 93.88 90 GLY A N 1
ATOM 682 C CA . GLY A 1 90 ? -2.668 -1.532 13.764 1.00 93.88 90 GLY A CA 1
ATOM 683 C C . GLY A 1 90 ? -2.470 -2.921 13.158 1.00 93.88 90 GLY A C 1
ATOM 684 O O . GLY A 1 90 ? -1.373 -3.228 12.701 1.00 93.88 90 GLY A O 1
ATOM 685 N N . VAL A 1 91 ? 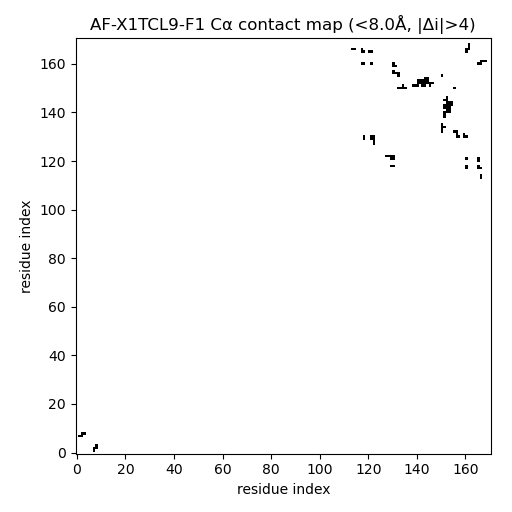-3.528 -3.732 13.083 1.00 94.12 91 VAL A N 1
ATOM 686 C CA . VAL A 1 91 ? -3.488 -5.055 12.443 1.00 94.12 91 VAL A CA 1
ATOM 687 C C . VAL A 1 91 ? -3.565 -4.957 10.914 1.00 94.12 91 VAL A C 1
ATOM 689 O O . VAL A 1 91 ? -2.867 -5.693 10.220 1.00 94.12 91 VAL A O 1
ATOM 692 N N . LEU A 1 92 ? -4.383 -4.052 10.366 1.00 92.00 92 LEU A N 1
ATOM 693 C CA . LEU A 1 92 ? -4.650 -3.983 8.923 1.00 92.00 92 LEU A CA 1
ATOM 694 C C . LEU A 1 92 ? -3.644 -3.136 8.128 1.00 92.00 92 LEU A C 1
ATOM 696 O O . LEU A 1 92 ? -3.361 -3.454 6.974 1.00 92.00 92 LEU A O 1
ATOM 700 N N . PHE A 1 93 ? -3.080 -2.068 8.694 1.00 92.88 93 PHE A N 1
ATOM 701 C CA . PHE A 1 93 ? -2.169 -1.179 7.957 1.00 92.88 93 PHE A CA 1
ATOM 702 C C . PHE A 1 93 ? -0.847 -1.842 7.523 1.00 92.88 93 PHE A C 1
ATOM 704 O O . PHE A 1 93 ? -0.457 -1.657 6.364 1.00 92.88 93 PHE A O 1
ATOM 711 N N . PRO A 1 94 ? -0.144 -2.621 8.371 1.00 90.31 94 PRO A N 1
ATOM 712 C CA . PRO A 1 94 ? 1.108 -3.267 7.976 1.00 90.31 94 PRO A CA 1
ATOM 713 C C . PRO A 1 94 ? 0.989 -4.193 6.750 1.00 90.31 94 PRO A C 1
ATOM 715 O O . PRO A 1 94 ? 1.765 -4.003 5.806 1.00 90.31 94 PRO A O 1
ATOM 718 N N . PRO A 1 95 ? 0.029 -5.143 6.678 1.00 91.44 95 PRO A N 1
ATOM 719 C CA . PRO A 1 95 ? -0.094 -6.005 5.505 1.00 91.44 95 PRO A CA 1
ATOM 720 C C . PRO A 1 95 ? -0.515 -5.230 4.251 1.00 91.44 95 PRO A C 1
ATOM 722 O O . PRO A 1 95 ? -0.057 -5.565 3.162 1.00 91.44 95 PRO A O 1
ATOM 725 N N . LEU A 1 96 ? -1.309 -4.159 4.374 1.00 91.12 96 LEU A N 1
ATOM 726 C CA . LEU A 1 96 ? -1.671 -3.309 3.232 1.00 91.12 96 LEU A CA 1
ATOM 727 C C . LEU A 1 96 ? -0.458 -2.574 2.646 1.00 91.12 96 LEU A C 1
ATOM 729 O O . LEU A 1 96 ? -0.323 -2.485 1.425 1.00 91.12 96 LEU A O 1
ATOM 733 N N . ASN A 1 97 ? 0.445 -2.076 3.492 1.00 91.56 97 ASN A N 1
ATOM 734 C CA . ASN A 1 97 ? 1.677 -1.433 3.032 1.00 91.56 97 ASN A CA 1
ATOM 735 C C . ASN A 1 97 ? 2.608 -2.428 2.330 1.00 91.56 97 ASN A C 1
ATOM 737 O O . ASN A 1 97 ? 3.123 -2.126 1.251 1.00 91.56 97 ASN A O 1
ATOM 741 N N . LEU A 1 98 ? 2.766 -3.632 2.887 1.00 94.00 98 LEU A N 1
ATOM 742 C CA . LEU A 1 98 ? 3.543 -4.697 2.255 1.00 94.00 98 LEU A CA 1
ATOM 743 C C . LEU A 1 98 ? 2.926 -5.127 0.917 1.00 94.00 98 LEU A C 1
ATOM 745 O O . LEU A 1 98 ? 3.634 -5.239 -0.082 1.00 94.00 98 LEU A O 1
ATOM 749 N N . ALA A 1 99 ? 1.606 -5.320 0.874 1.00 94.06 99 ALA A N 1
ATOM 750 C CA . ALA A 1 99 ? 0.886 -5.682 -0.343 1.00 94.06 99 ALA A CA 1
ATOM 751 C C . ALA A 1 99 ? 1.051 -4.615 -1.431 1.00 94.06 99 ALA A C 1
ATOM 753 O O . ALA A 1 99 ? 1.304 -4.949 -2.588 1.00 94.06 99 ALA A O 1
ATOM 754 N N . ARG A 1 100 ? 0.998 -3.327 -1.067 1.00 94.19 100 ARG A N 1
ATOM 755 C CA . ARG A 1 100 ? 1.295 -2.228 -1.995 1.00 94.19 100 ARG A CA 1
ATOM 756 C C . ARG A 1 100 ? 2.717 -2.326 -2.531 1.00 94.19 100 ARG A C 1
ATOM 758 O O . ARG A 1 100 ? 2.883 -2.320 -3.747 1.00 94.19 100 ARG A O 1
ATOM 765 N N . GLN A 1 101 ? 3.728 -2.469 -1.675 1.00 94.31 101 GLN A N 1
ATOM 766 C CA . GLN A 1 101 ? 5.121 -2.610 -2.121 1.00 94.31 101 GLN A CA 1
ATOM 767 C C . GLN A 1 101 ? 5.304 -3.802 -3.066 1.00 94.31 101 GLN A C 1
ATOM 769 O O . GLN A 1 101 ? 5.900 -3.655 -4.131 1.00 94.31 101 GLN A O 1
ATOM 774 N N . LYS A 1 102 ? 4.715 -4.956 -2.736 1.00 95.50 102 LYS A N 1
ATOM 775 C CA . LYS A 1 102 ? 4.742 -6.146 -3.593 1.00 95.50 102 LYS A CA 1
ATOM 776 C C . LYS A 1 102 ? 4.016 -5.939 -4.917 1.00 95.50 102 LYS A C 1
ATOM 778 O O . LYS A 1 102 ? 4.500 -6.397 -5.946 1.00 95.50 102 LYS A O 1
ATOM 783 N N . SER A 1 103 ? 2.902 -5.211 -4.919 1.00 95.00 103 SER A N 1
ATOM 784 C CA . SER A 1 103 ? 2.196 -4.867 -6.156 1.00 95.00 103 SER A CA 1
ATOM 785 C C . SER A 1 103 ? 3.044 -3.979 -7.072 1.00 95.00 103 SER A C 1
ATOM 787 O O . SER A 1 103 ? 3.079 -4.211 -8.278 1.00 95.00 103 SER A O 1
ATOM 789 N N . TRP A 1 104 ? 3.786 -3.018 -6.508 1.00 95.50 104 TRP A N 1
ATOM 790 C CA . TRP A 1 104 ? 4.723 -2.180 -7.258 1.00 95.50 104 TRP A CA 1
ATOM 791 C C . TRP A 1 104 ? 5.888 -2.998 -7.810 1.00 95.50 104 TRP A C 1
ATOM 793 O O . TRP A 1 104 ? 6.182 -2.905 -8.998 1.00 95.50 104 TRP A O 1
ATOM 803 N N . GLU A 1 105 ? 6.497 -3.852 -6.984 1.00 96.12 105 GLU A N 1
ATOM 804 C CA . GLU A 1 105 ? 7.562 -4.769 -7.405 1.00 96.12 105 GLU A CA 1
ATOM 805 C C . GLU A 1 105 ? 7.101 -5.646 -8.578 1.00 96.12 105 GLU A C 1
ATOM 807 O O . GLU A 1 105 ? 7.778 -5.738 -9.601 1.00 96.12 105 GLU A O 1
ATOM 812 N N . HIS A 1 106 ? 5.916 -6.247 -8.462 1.00 95.44 106 HIS A N 1
ATOM 813 C CA . HIS A 1 106 ? 5.361 -7.124 -9.485 1.00 95.44 106 HIS A CA 1
ATOM 814 C C . HIS A 1 106 ? 5.054 -6.383 -10.793 1.00 95.44 106 HIS A C 1
ATOM 816 O O . HIS A 1 106 ? 5.374 -6.886 -11.872 1.00 95.44 106 HIS A O 1
ATOM 822 N N . ARG A 1 107 ? 4.496 -5.167 -10.714 1.00 92.88 107 ARG A N 1
ATOM 823 C CA . ARG A 1 107 ? 4.270 -4.309 -11.887 1.00 92.88 107 ARG A CA 1
ATOM 824 C C . ARG A 1 107 ? 5.579 -3.965 -12.587 1.00 92.88 107 ARG A C 1
ATOM 826 O O . ARG A 1 107 ? 5.678 -4.175 -13.791 1.00 92.88 107 AR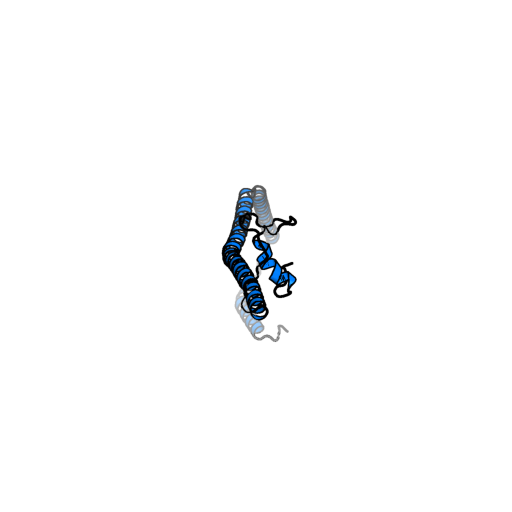G A O 1
ATOM 833 N N . CYS A 1 108 ? 6.593 -3.517 -11.848 1.00 93.12 108 CYS A N 1
ATOM 834 C CA . CYS A 1 108 ? 7.912 -3.222 -12.411 1.00 93.12 108 CYS A CA 1
ATOM 835 C C . CYS A 1 108 ? 8.528 -4.454 -13.077 1.00 93.12 108 CYS A C 1
ATOM 837 O O . CYS A 1 108 ? 9.030 -4.365 -14.192 1.00 93.12 108 CYS A O 1
ATOM 839 N N . ARG A 1 109 ? 8.452 -5.619 -12.423 1.00 95.56 109 ARG A N 1
ATOM 840 C CA . ARG A 1 109 ? 8.992 -6.873 -12.958 1.00 95.56 109 ARG A CA 1
ATOM 841 C C . ARG A 1 109 ? 8.291 -7.297 -14.247 1.00 95.56 109 ARG A C 1
ATOM 843 O O . ARG A 1 109 ? 8.958 -7.726 -15.179 1.00 95.56 109 ARG A O 1
ATOM 850 N N . THR A 1 110 ? 6.971 -7.143 -14.305 1.00 92.75 110 THR A N 1
ATOM 851 C CA . THR A 1 110 ? 6.168 -7.465 -15.493 1.00 92.75 110 THR A CA 1
ATOM 852 C C . THR A 1 110 ? 6.479 -6.512 -16.645 1.00 92.75 110 THR A C 1
ATOM 854 O O . THR A 1 110 ? 6.729 -6.968 -17.756 1.00 92.75 110 THR A O 1
ATOM 857 N N . GLN A 1 111 ? 6.554 -5.204 -16.374 1.00 91.31 111 GLN A N 1
ATOM 858 C CA . GLN A 1 111 ? 6.918 -4.196 -17.376 1.00 91.31 111 GLN A CA 1
ATOM 859 C C . GLN A 1 111 ? 8.333 -4.422 -17.925 1.00 91.31 111 GLN A C 1
ATOM 861 O O . GLN A 1 111 ? 8.539 -4.432 -19.136 1.00 91.31 111 GLN A O 1
ATOM 866 N N . LEU A 1 112 ? 9.309 -4.675 -17.047 1.00 92.81 112 LEU A N 1
ATOM 867 C CA . LEU A 1 112 ? 10.669 -5.021 -17.463 1.00 92.81 112 LEU A CA 1
ATOM 868 C C . LEU A 1 112 ? 10.691 -6.305 -18.295 1.00 92.81 112 LEU A C 1
ATOM 870 O O . LEU A 1 112 ? 11.365 -6.343 -19.319 1.00 92.81 112 LEU A O 1
ATOM 874 N N . GLY A 1 113 ? 9.934 -7.329 -17.893 1.00 94.69 113 GLY A N 1
ATOM 875 C CA . GLY A 1 113 ? 9.781 -8.561 -18.666 1.00 94.69 113 GLY A CA 1
ATOM 876 C C . GLY A 1 113 ? 9.264 -8.301 -20.082 1.00 94.69 113 GLY A C 1
ATOM 877 O O . GLY A 1 113 ? 9.844 -8.810 -21.036 1.00 94.69 113 GLY A O 1
ATOM 878 N N . GLY A 1 114 ? 8.246 -7.447 -20.230 1.00 93.31 114 GLY A N 1
ATOM 879 C CA . GLY A 1 114 ? 7.733 -7.021 -21.535 1.00 93.31 114 GLY A CA 1
ATOM 880 C C . GLY A 1 114 ? 8.786 -6.306 -22.387 1.00 93.31 114 GLY A C 1
ATOM 881 O O . GLY A 1 114 ? 8.951 -6.635 -23.558 1.00 93.31 114 GLY A O 1
ATOM 882 N N . ILE A 1 115 ? 9.564 -5.394 -21.793 1.00 92.88 115 ILE A N 1
ATOM 883 C CA . ILE A 1 115 ? 10.655 -4.696 -22.495 1.00 92.88 115 ILE A CA 1
ATOM 884 C C . ILE A 1 115 ? 11.736 -5.678 -22.962 1.00 92.88 115 ILE A C 1
ATOM 886 O O . ILE A 1 115 ? 12.179 -5.591 -24.104 1.00 92.88 115 ILE A O 1
ATOM 890 N N . PHE A 1 116 ? 12.161 -6.614 -22.109 1.00 95.25 116 PHE A N 1
ATOM 891 C CA . PHE A 1 116 ? 13.169 -7.615 -22.477 1.00 95.25 116 PHE A CA 1
ATOM 892 C C . PHE A 1 116 ? 12.664 -8.584 -23.542 1.00 95.25 116 PHE A C 1
ATOM 894 O O . PHE A 1 116 ? 13.426 -8.939 -24.439 1.00 95.25 116 PHE A O 1
ATOM 901 N N . GLN A 1 117 ? 11.39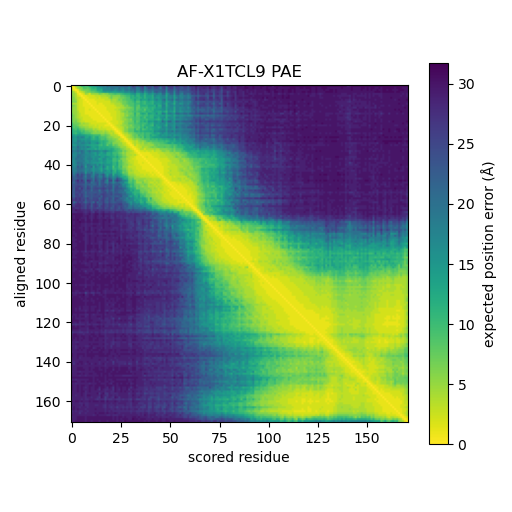1 -8.975 -23.483 1.00 96.50 117 GLN A N 1
ATOM 902 C CA . GLN A 1 117 ? 10.778 -9.780 -24.532 1.00 96.50 117 GLN A CA 1
ATOM 903 C C . GLN A 1 117 ? 10.774 -9.026 -25.867 1.00 96.50 117 GLN A C 1
ATOM 905 O O . 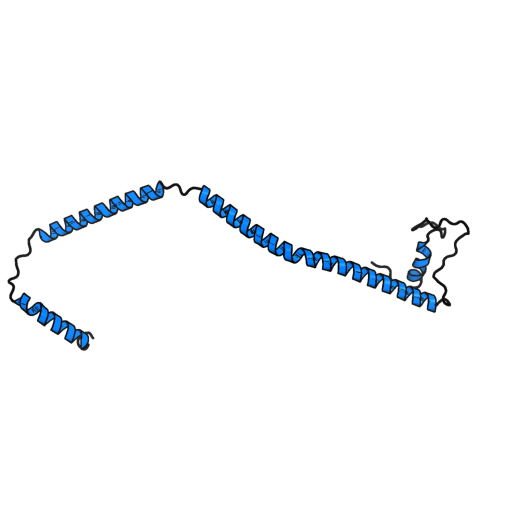GLN A 1 117 ? 11.198 -9.580 -26.878 1.00 96.50 117 GLN A O 1
ATOM 910 N N . GLY A 1 118 ? 10.364 -7.755 -25.867 1.00 95.50 118 GLY A N 1
ATOM 911 C CA . GLY A 1 118 ? 10.394 -6.913 -27.062 1.00 95.50 118 GLY A CA 1
ATOM 912 C C . GLY A 1 118 ? 11.808 -6.708 -27.605 1.00 95.50 118 GLY A C 1
ATOM 913 O O . GLY A 1 118 ? 12.024 -6.795 -28.809 1.00 95.50 118 GLY A O 1
ATOM 914 N N . LEU A 1 119 ? 12.796 -6.523 -26.727 1.00 96.62 119 LEU A N 1
ATOM 915 C CA . LEU A 1 119 ? 14.204 -6.461 -27.116 1.00 96.62 119 LEU A CA 1
ATOM 916 C C . LEU A 1 119 ? 14.678 -7.777 -27.746 1.00 96.62 119 LEU A C 1
ATOM 918 O O . LEU A 1 119 ? 15.345 -7.738 -28.772 1.00 96.62 119 LEU A O 1
ATOM 922 N N . SER A 1 120 ? 14.322 -8.925 -27.162 1.00 97.25 120 SER A N 1
ATOM 923 C CA . SER A 1 120 ? 14.679 -10.240 -27.707 1.00 97.25 120 SER A CA 1
ATOM 924 C C . SER A 1 120 ? 14.091 -10.442 -29.100 1.00 97.25 120 SER A C 1
ATOM 926 O O . SER A 1 120 ? 14.789 -10.909 -30.000 1.00 97.25 120 SER A O 1
ATOM 928 N N . ASN A 1 121 ? 12.827 -10.061 -29.288 1.00 97.25 121 ASN A N 1
ATOM 929 C CA . ASN A 1 121 ? 12.156 -10.125 -30.582 1.00 97.25 121 ASN A CA 1
ATOM 930 C C . ASN A 1 121 ? 12.850 -9.201 -31.595 1.00 97.25 121 ASN A C 1
ATOM 932 O O . ASN A 1 121 ? 13.199 -9.646 -32.680 1.00 97.25 121 ASN A O 1
ATOM 936 N N . TYR A 1 122 ? 13.167 -7.962 -31.205 1.00 97.19 122 TYR A N 1
ATOM 937 C CA . TYR A 1 122 ? 13.918 -7.034 -32.052 1.00 97.19 122 TYR A CA 1
ATOM 938 C C . TYR A 1 122 ? 15.261 -7.625 -32.478 1.00 97.19 122 TYR A C 1
ATOM 940 O O . TYR A 1 122 ? 15.588 -7.661 -33.657 1.00 97.19 122 TYR A O 1
ATOM 948 N N . THR A 1 123 ? 16.052 -8.137 -31.536 1.00 97.19 123 THR A N 1
ATOM 949 C CA . THR A 1 123 ? 17.357 -8.718 -31.874 1.00 97.19 123 THR A CA 1
ATOM 950 C C . THR A 1 123 ? 17.227 -9.943 -32.779 1.00 97.19 123 THR A C 1
ATOM 952 O O . THR A 1 123 ? 18.098 -10.160 -33.613 1.00 97.19 123 THR A O 1
ATOM 955 N N . SER A 1 124 ? 16.147 -10.721 -32.655 1.00 97.19 124 SER A N 1
ATOM 956 C CA . SER A 1 124 ? 15.856 -11.840 -33.557 1.00 97.19 124 SER A CA 1
ATOM 957 C C . SER A 1 124 ? 15.609 -11.364 -34.992 1.00 97.19 124 SER A C 1
ATOM 959 O O . SER A 1 124 ? 16.087 -11.996 -35.929 1.00 97.19 124 SER A O 1
ATOM 961 N N . ASP A 1 125 ? 14.917 -10.238 -35.158 1.00 97.75 125 ASP A N 1
ATOM 962 C CA . ASP A 1 125 ? 14.554 -9.687 -36.469 1.00 97.75 125 ASP A CA 1
ATOM 963 C C . ASP A 1 125 ? 15.684 -8.861 -37.115 1.00 97.75 125 ASP A C 1
ATOM 965 O O . ASP A 1 125 ? 15.681 -8.644 -38.327 1.00 97.75 125 ASP A O 1
ATOM 969 N N . TYR A 1 126 ? 16.671 -8.418 -36.326 1.00 96.25 126 TYR A N 1
ATOM 970 C CA . TYR A 1 126 ? 17.784 -7.561 -36.759 1.00 96.25 126 TYR A CA 1
ATOM 971 C C . TYR A 1 126 ? 19.165 -8.223 -36.601 1.00 96.25 126 TYR A C 1
ATOM 973 O O . TYR A 1 126 ? 20.111 -7.578 -36.153 1.00 96.25 126 TYR A O 1
ATOM 981 N N . ASP A 1 127 ? 19.314 -9.504 -36.951 1.00 96.12 127 ASP A N 1
ATOM 982 C CA . ASP A 1 127 ? 20.608 -10.218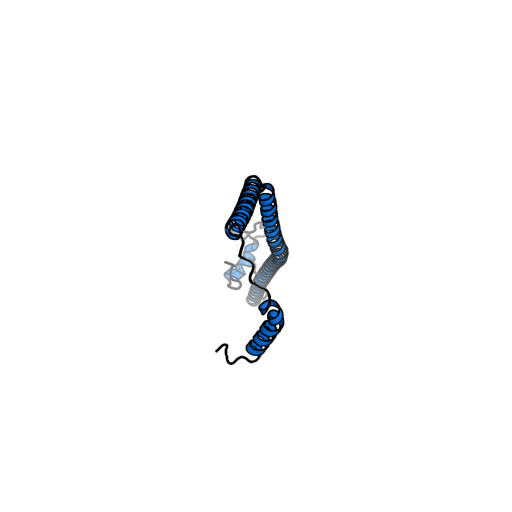 -36.963 1.00 96.12 127 ASP A CA 1
ATOM 983 C C . ASP A 1 127 ? 21.408 -10.087 -35.649 1.00 96.12 127 ASP A C 1
ATOM 985 O O . ASP A 1 127 ? 22.622 -9.871 -35.634 1.00 96.12 127 ASP A O 1
ATOM 989 N N . SER A 1 128 ? 20.722 -10.198 -34.509 1.00 95.56 128 SER A N 1
ATOM 990 C CA . SER A 1 128 ? 21.275 -10.019 -33.156 1.00 95.56 128 SER A CA 1
ATOM 991 C C . SER A 1 128 ? 21.823 -8.617 -32.848 1.00 95.56 128 SER A C 1
ATOM 993 O O . SER A 1 128 ? 22.540 -8.434 -31.861 1.00 95.56 128 SER A O 1
ATOM 995 N N . GLN A 1 129 ? 21.487 -7.604 -33.649 1.00 95.06 129 GLN A N 1
ATOM 996 C CA . GLN A 1 129 ? 21.868 -6.219 -33.384 1.00 95.06 129 GLN A CA 1
ATOM 997 C C . GLN A 1 129 ? 20.945 -5.585 -32.344 1.00 95.06 129 GLN A C 1
ATOM 999 O O . GLN A 1 129 ? 19.721 -5.718 -32.386 1.00 95.06 129 GLN A O 1
ATOM 1004 N N . LEU A 1 130 ? 21.545 -4.853 -31.404 1.00 94.31 130 LEU A N 1
ATOM 1005 C CA . LEU A 1 130 ? 20.792 -4.060 -30.438 1.00 94.31 130 LEU A CA 1
ATOM 1006 C C . LEU A 1 130 ? 20.205 -2.805 -31.103 1.00 94.31 130 LEU A C 1
ATOM 1008 O O . LEU A 1 130 ? 20.816 -2.266 -32.030 1.00 94.31 130 LEU A O 1
ATOM 1012 N N . PRO A 1 131 ? 19.077 -2.278 -30.592 1.00 94.75 131 PRO A N 1
ATOM 1013 C CA . PRO A 1 131 ? 18.498 -1.035 -31.079 1.00 94.75 131 PRO A CA 1
ATOM 1014 C C . PRO A 1 131 ? 19.516 0.111 -31.033 1.00 94.75 131 PRO A C 1
ATOM 1016 O O . PRO A 1 131 ? 19.909 0.575 -29.962 1.00 94.75 131 PRO A O 1
ATOM 1019 N N . ALA A 1 132 ? 19.938 0.591 -32.201 1.00 92.50 132 ALA A N 1
ATOM 1020 C CA . ALA A 1 132 ? 20.935 1.645 -32.338 1.00 92.50 132 ALA A CA 1
ATOM 1021 C C . ALA A 1 132 ? 20.447 2.729 -33.308 1.00 92.50 132 ALA A C 1
ATOM 1023 O O . ALA A 1 132 ? 19.843 2.459 -34.340 1.00 92.50 132 ALA A O 1
ATOM 1024 N N . VAL A 1 133 ? 20.713 3.987 -32.964 1.00 90.50 133 VAL A N 1
ATOM 1025 C CA . VAL A 1 133 ? 20.400 5.166 -33.779 1.00 90.50 133 VAL A CA 1
ATOM 1026 C C . VAL A 1 133 ? 21.731 5.827 -34.099 1.00 90.50 133 VAL A C 1
ATOM 1028 O O . VAL A 1 133 ? 22.588 5.906 -33.222 1.00 90.50 133 VAL A O 1
ATOM 1031 N N . ALA A 1 134 ? 21.919 6.294 -35.333 1.00 89.25 134 ALA A N 1
ATOM 1032 C CA . ALA A 1 134 ? 23.158 6.953 -35.730 1.00 89.25 134 ALA A CA 1
ATOM 1033 C C . ALA A 1 134 ? 23.432 8.185 -34.848 1.00 89.25 134 ALA A C 1
ATOM 1035 O O . ALA A 1 134 ? 22.632 9.128 -34.826 1.00 89.25 134 ALA A O 1
ATOM 1036 N N . THR A 1 135 ? 24.561 8.172 -34.138 1.00 87.56 135 THR A N 1
ATOM 1037 C CA . THR A 1 135 ? 25.057 9.276 -33.310 1.00 87.56 135 THR A CA 1
ATOM 1038 C C . THR A 1 135 ? 26.377 9.802 -33.873 1.00 87.56 135 THR A C 1
ATOM 1040 O O . THR A 1 135 ? 27.175 9.059 -34.443 1.00 87.56 135 THR A O 1
ATOM 1043 N N . THR A 1 136 ? 26.609 11.107 -33.745 1.00 87.50 136 THR A N 1
ATOM 1044 C CA . THR A 1 136 ? 27.872 11.729 -34.166 1.00 87.50 136 THR A CA 1
ATOM 1045 C C . THR A 1 136 ? 28.942 11.492 -33.094 1.00 87.50 136 THR A C 1
ATOM 1047 O O . THR A 1 136 ? 28.645 11.683 -31.912 1.00 87.50 136 THR A O 1
ATOM 1050 N N . PRO A 1 137 ? 30.191 11.131 -33.445 1.00 87.81 137 PRO A N 1
ATOM 1051 C CA . PRO A 1 137 ? 31.285 11.081 -32.478 1.00 87.81 137 PRO A CA 1
ATOM 1052 C C . PRO A 1 137 ? 31.409 12.398 -31.696 1.00 87.81 137 PRO A C 1
ATOM 1054 O O . PRO A 1 137 ? 31.360 13.480 -32.277 1.00 87.81 137 PRO A O 1
ATOM 1057 N N . GLY A 1 138 ? 31.530 12.310 -30.369 1.00 88.25 138 GLY A N 1
ATOM 1058 C CA . GLY A 1 138 ? 31.530 13.478 -29.476 1.00 88.25 138 GLY A CA 1
ATOM 1059 C C . GLY A 1 138 ? 30.139 14.002 -29.095 1.00 88.25 138 GLY A C 1
ATOM 1060 O O . GLY A 1 138 ? 30.044 14.966 -28.334 1.00 88.25 138 GLY A O 1
ATOM 1061 N N . ALA A 1 139 ? 29.058 13.374 -29.570 1.00 87.56 139 ALA A N 1
ATOM 1062 C CA . ALA A 1 139 ? 27.706 13.706 -29.138 1.00 87.56 139 ALA A CA 1
ATOM 1063 C C . ALA A 1 139 ? 27.538 13.531 -27.611 1.00 87.56 139 ALA A C 1
ATOM 1065 O O . ALA A 1 139 ? 28.031 12.559 -27.030 1.00 87.56 139 ALA A O 1
ATOM 1066 N N . PRO A 1 140 ? 26.826 14.451 -26.939 1.00 89.31 140 PRO A N 1
ATOM 1067 C CA . PRO A 1 140 ? 26.640 14.400 -25.494 1.00 89.31 140 PRO A CA 1
ATOM 1068 C C . PRO A 1 140 ? 25.668 13.281 -25.098 1.00 89.31 140 PRO A C 1
ATOM 1070 O O . PRO A 1 140 ? 24.469 13.383 -25.335 1.00 89.31 140 PRO A O 1
ATOM 1073 N N . TRP A 1 141 ? 26.174 12.253 -24.417 1.00 85.31 141 TRP A N 1
ATOM 1074 C CA . TRP A 1 141 ? 25.378 11.119 -23.920 1.00 85.31 141 TRP A CA 1
ATOM 1075 C C . TRP A 1 141 ? 24.386 11.508 -22.805 1.00 85.31 141 TRP A C 1
ATOM 1077 O O . TRP A 1 141 ? 23.366 10.855 -22.596 1.00 85.31 141 TRP A O 1
ATOM 1087 N N . TRP A 1 142 ? 24.660 12.594 -22.080 1.00 88.06 142 TRP A N 1
ATOM 1088 C CA . TRP A 1 142 ? 23.862 13.039 -20.933 1.00 88.06 142 TRP A CA 1
ATOM 1089 C C . TRP A 1 142 ? 22.547 13.737 -21.323 1.00 88.06 142 TRP A C 1
ATOM 1091 O O . TRP A 1 142 ? 21.747 14.068 -20.449 1.00 88.06 142 TRP A O 1
ATOM 1101 N N . LYS A 1 143 ? 22.280 13.957 -22.619 1.00 89.81 143 LYS A N 1
ATOM 1102 C CA . LYS A 1 143 ? 21.072 14.643 -23.113 1.00 89.81 143 LYS A CA 1
ATOM 1103 C C . LYS A 1 143 ? 19.836 13.732 -23.169 1.00 89.81 143 LYS A C 1
ATOM 1105 O O . LYS A 1 143 ? 19.162 13.627 -24.192 1.00 89.81 143 LYS A O 1
ATOM 1110 N N . VAL A 1 144 ? 19.512 13.089 -22.051 1.00 89.50 144 VAL A N 1
ATOM 1111 C CA . VAL A 1 144 ? 18.332 12.223 -21.894 1.00 89.50 144 VAL A CA 1
ATOM 1112 C C . VAL A 1 144 ? 17.047 13.024 -22.138 1.00 89.50 144 VAL A C 1
ATOM 1114 O O . VAL A 1 144 ? 16.817 14.051 -21.510 1.00 89.50 144 VAL A O 1
ATOM 1117 N N . GLY A 1 145 ? 16.203 12.558 -23.060 1.00 86.69 145 GLY A N 1
ATOM 1118 C CA . GLY A 1 145 ? 14.918 13.189 -23.385 1.00 86.69 145 GLY A CA 1
ATOM 1119 C C . GLY A 1 145 ? 14.998 14.364 -24.365 1.00 86.69 145 GLY A C 1
ATOM 1120 O O . GLY A 1 145 ? 13.984 15.013 -24.607 1.00 86.69 145 GLY A O 1
ATOM 1121 N N . TYR A 1 146 ? 16.165 14.637 -24.958 1.00 90.25 146 TYR A N 1
ATOM 1122 C CA . TYR A 1 146 ? 16.325 15.703 -25.948 1.00 90.25 146 TYR A CA 1
ATOM 1123 C C . TYR A 1 146 ? 15.450 15.487 -27.199 1.00 90.25 146 TYR A C 1
ATOM 1125 O O . TYR A 1 146 ? 15.569 14.476 -27.897 1.00 90.25 146 TYR A O 1
ATOM 1133 N N . GLN A 1 147 ? 14.596 16.474 -27.489 1.00 87.69 147 GLN A N 1
ATOM 1134 C CA . GLN A 1 147 ? 13.599 16.456 -28.572 1.00 87.69 147 GLN A CA 1
ATOM 1135 C C . GLN A 1 147 ? 14.047 17.205 -29.842 1.00 87.69 147 GLN A C 1
ATOM 1137 O O . GLN A 1 147 ? 13.240 17.430 -30.740 1.00 87.69 147 GLN A O 1
ATOM 1142 N N . GLY A 1 148 ? 15.315 17.627 -29.930 1.00 87.69 148 GLY A N 1
ATOM 1143 C CA . GLY A 1 148 ? 15.830 18.303 -31.124 1.00 87.69 148 GLY A CA 1
ATOM 1144 C C . GLY A 1 148 ? 15.911 17.391 -32.352 1.00 87.69 148 GLY A C 1
ATOM 1145 O O . GLY A 1 148 ? 15.563 16.206 -32.317 1.00 87.69 148 GLY A O 1
ATOM 1146 N N . LYS A 1 149 ? 16.384 17.951 -33.467 1.00 85.94 149 LYS A N 1
ATOM 1147 C CA . LYS A 1 149 ? 16.527 17.204 -34.728 1.00 85.94 149 LYS A CA 1
ATOM 1148 C C . LYS A 1 149 ? 17.674 16.193 -34.654 1.00 85.94 149 LYS A C 1
ATOM 1150 O O . LYS A 1 149 ? 17.667 15.190 -35.357 1.00 85.94 149 LYS A O 1
ATOM 1155 N N . GLU A 1 150 ? 18.635 16.448 -33.780 1.00 87.69 150 GLU A N 1
ATOM 1156 C CA . GLU A 1 150 ? 19.827 15.652 -33.559 1.00 87.69 150 GLU A CA 1
ATOM 1157 C C . GLU A 1 150 ? 19.547 14.429 -32.675 1.00 87.69 150 GLU A C 1
ATOM 1159 O O . GLU A 1 150 ? 18.771 14.471 -31.715 1.00 87.69 150 GLU A O 1
ATOM 1164 N N . ASN A 1 151 ? 20.250 13.330 -32.949 1.00 87.00 151 ASN A N 1
ATOM 1165 C CA . ASN A 1 151 ? 20.149 12.080 -32.193 1.00 87.00 151 ASN A CA 1
ATOM 1166 C C . ASN A 1 151 ? 20.984 12.114 -30.903 1.00 87.00 151 ASN A C 1
ATOM 1168 O O . ASN A 1 151 ? 21.801 11.235 -30.661 1.00 87.00 151 ASN A O 1
ATOM 1172 N N . TYR A 1 152 ? 20.810 13.144 -30.075 1.00 90.19 152 TYR A N 1
ATOM 1173 C CA . TYR A 1 152 ? 21.582 13.289 -28.833 1.00 90.19 152 TYR A CA 1
ATOM 1174 C C . TYR A 1 152 ? 20.969 12.575 -27.627 1.00 90.19 152 TYR A C 1
ATOM 1176 O O . TYR A 1 152 ? 21.643 12.404 -26.618 1.00 90.19 152 TYR A O 1
ATOM 1184 N N . SER A 1 153 ? 19.703 12.160 -27.700 1.00 89.88 153 SER A N 1
ATOM 1185 C CA . SER A 1 153 ? 19.083 11.458 -26.578 1.00 89.88 153 SER A CA 1
ATOM 1186 C C . SER A 1 153 ? 19.411 9.973 -26.585 1.00 89.88 153 SER A C 1
ATOM 1188 O O . SER A 1 153 ? 18.944 9.241 -27.457 1.00 89.88 153 SER A O 1
ATOM 1190 N N . ASN A 1 154 ? 20.086 9.510 -25.534 1.00 86.75 154 ASN A N 1
ATOM 1191 C CA . ASN A 1 154 ? 20.345 8.089 -25.297 1.00 86.75 154 ASN A CA 1
ATOM 1192 C C . ASN A 1 154 ? 19.066 7.240 -25.176 1.00 86.75 154 ASN A C 1
ATOM 1194 O O . ASN A 1 154 ? 19.110 6.031 -25.377 1.00 86.75 154 ASN A O 1
ATOM 1198 N N . THR A 1 155 ? 17.905 7.839 -24.892 1.00 88.50 155 THR A N 1
ATOM 1199 C CA . THR A 1 155 ? 16.635 7.090 -24.851 1.00 88.50 155 THR A CA 1
ATOM 1200 C C . THR A 1 155 ? 16.091 6.751 -26.236 1.00 88.50 155 THR A C 1
ATOM 1202 O O . THR A 1 155 ? 15.240 5.871 -26.341 1.00 88.50 155 THR A O 1
ATOM 1205 N N . ARG A 1 156 ? 16.572 7.395 -27.314 1.00 89.69 156 ARG A N 1
ATOM 1206 C CA . ARG A 1 156 ? 16.075 7.159 -28.686 1.00 89.69 156 ARG A CA 1
ATOM 1207 C C . ARG A 1 156 ? 16.305 5.734 -29.172 1.00 89.69 156 ARG A C 1
ATOM 1209 O O . ARG A 1 156 ? 15.505 5.242 -29.955 1.00 89.69 156 ARG A O 1
ATOM 1216 N N . HIS A 1 157 ? 17.356 5.080 -28.687 1.00 90.50 157 HIS A N 1
ATOM 1217 C CA . HIS A 1 157 ? 17.643 3.679 -28.980 1.00 90.50 157 HIS A CA 1
ATOM 1218 C C . HIS A 1 157 ? 16.463 2.775 -28.605 1.00 90.50 157 HIS A C 1
ATOM 1220 O O . HIS A 1 157 ? 15.960 2.035 -29.442 1.00 90.50 157 HIS A O 1
ATOM 1226 N N . MET A 1 158 ? 15.935 2.925 -27.388 1.00 91.19 158 MET A N 1
ATOM 1227 C CA . MET A 1 158 ? 14.796 2.133 -26.912 1.00 91.19 158 MET A CA 1
ATOM 1228 C C . MET A 1 158 ? 13.476 2.493 -27.605 1.00 91.19 158 MET A C 1
ATOM 1230 O O . MET A 1 158 ? 12.614 1.633 -27.755 1.00 91.19 158 MET A O 1
ATOM 1234 N N . TRP A 1 159 ? 13.322 3.728 -28.095 1.00 91.50 159 TRP A N 1
ATOM 1235 C CA . TRP A 1 159 ? 12.143 4.128 -28.877 1.00 91.50 159 TRP A CA 1
ATOM 1236 C C . TRP A 1 159 ? 12.012 3.385 -30.212 1.00 91.50 159 TRP A C 1
ATOM 1238 O O . TRP A 1 159 ? 10.916 3.344 -30.768 1.00 91.50 159 TRP A O 1
ATOM 1248 N N . LEU A 1 160 ? 13.081 2.758 -30.714 1.00 94.19 160 LEU A N 1
ATOM 1249 C CA . LEU A 1 160 ? 12.989 1.869 -31.873 1.00 94.19 160 LEU A CA 1
ATOM 1250 C C . LEU A 1 160 ? 12.121 0.639 -31.589 1.00 94.19 160 LEU A C 1
ATOM 1252 O O . LEU A 1 160 ? 11.444 0.181 -32.503 1.00 94.19 160 LEU A O 1
ATOM 1256 N N . LEU A 1 161 ? 12.083 0.151 -30.342 1.00 95.31 161 LEU A N 1
ATOM 1257 C CA . LEU A 1 161 ? 11.215 -0.966 -29.958 1.00 95.31 161 LEU A CA 1
ATOM 1258 C C . LEU A 1 161 ? 9.739 -0.587 -30.096 1.00 95.31 161 LEU A C 1
ATOM 1260 O O . LEU A 1 161 ? 8.961 -1.355 -30.642 1.00 95.31 161 LEU A O 1
ATOM 1264 N N . ILE A 1 162 ? 9.372 0.622 -29.667 1.00 94.56 162 ILE A N 1
ATOM 1265 C CA . ILE A 1 162 ? 8.000 1.133 -29.799 1.00 94.56 162 ILE A CA 1
ATOM 1266 C C . ILE A 1 162 ? 7.673 1.416 -31.270 1.00 94.56 162 ILE A C 1
ATOM 1268 O O . ILE A 1 162 ? 6.614 1.041 -31.758 1.00 94.56 162 ILE A O 1
ATOM 1272 N N . LYS A 1 163 ? 8.599 2.042 -32.009 1.00 93.88 163 LYS A N 1
ATOM 1273 C CA . LYS A 1 163 ? 8.421 2.332 -33.441 1.00 93.88 163 LYS A CA 1
ATOM 1274 C C . LYS A 1 163 ? 8.239 1.058 -34.277 1.00 93.88 163 LYS A C 1
ATOM 1276 O O . LYS A 1 163 ? 7.529 1.094 -35.275 1.00 93.88 163 LYS A O 1
ATOM 1281 N N . GLY A 1 164 ? 8.924 -0.018 -33.899 1.00 95.25 164 GLY A N 1
ATOM 1282 C CA . GLY A 1 164 ? 8.852 -1.323 -34.550 1.00 95.25 164 GLY A CA 1
ATOM 1283 C C . GLY A 1 164 ? 7.771 -2.250 -33.995 1.00 95.25 164 GLY A C 1
ATOM 1284 O O . GLY A 1 164 ? 7.778 -3.415 -34.361 1.00 95.25 164 GLY A O 1
ATOM 1285 N N . ASP A 1 165 ? 6.885 -1.759 -33.120 1.00 95.38 165 ASP A N 1
ATOM 1286 C CA . ASP A 1 165 ? 5.793 -2.532 -32.504 1.00 95.38 165 ASP A CA 1
ATOM 1287 C C . ASP A 1 165 ? 6.249 -3.758 -31.680 1.00 95.38 165 ASP A C 1
ATOM 1289 O O . ASP A 1 165 ? 5.521 -4.727 -31.486 1.00 95.38 165 ASP A O 1
ATOM 1293 N N . TYR A 1 166 ? 7.473 -3.715 -31.146 1.00 95.75 166 TYR A N 1
ATOM 1294 C CA . TYR A 1 166 ? 8.012 -4.752 -30.258 1.00 95.75 166 TYR A CA 1
ATOM 1295 C C . TYR A 1 166 ? 7.575 -4.572 -28.801 1.00 95.75 166 TYR A C 1
ATOM 1297 O O . TYR A 1 166 ? 7.597 -5.523 -28.021 1.00 95.75 166 TYR A O 1
ATOM 1305 N N . VAL A 1 167 ? 7.239 -3.339 -28.410 1.00 94.44 167 VAL A N 1
ATOM 1306 C CA . VAL A 1 167 ? 6.782 -2.973 -27.064 1.00 94.44 167 VAL A CA 1
ATOM 1307 C C . VAL A 1 167 ? 5.709 -1.898 -27.191 1.00 94.44 167 VAL A C 1
ATOM 1309 O O . VAL A 1 167 ? 5.943 -0.869 -27.823 1.00 94.44 167 VAL A O 1
ATOM 1312 N N . SER A 1 168 ? 4.563 -2.091 -26.541 1.00 91.38 168 SER A N 1
ATOM 1313 C CA . SER A 1 168 ? 3.548 -1.043 -26.427 1.00 91.38 168 SER A CA 1
ATOM 1314 C C . SER A 1 168 ? 3.963 -0.012 -25.367 1.00 91.38 168 SER A C 1
ATOM 1316 O O . SER A 1 168 ? 4.422 -0.402 -24.287 1.00 91.38 168 SER A O 1
ATOM 1318 N N . PRO A 1 169 ? 3.824 1.298 -25.633 1.00 84.25 169 PRO A N 1
ATOM 1319 C CA . PRO A 1 169 ? 4.031 2.307 -24.603 1.00 84.25 169 PRO A CA 1
ATOM 1320 C C . PRO A 1 169 ? 3.011 2.096 -23.478 1.00 84.25 169 PRO A C 1
ATOM 1322 O O . PRO A 1 169 ? 1.865 1.738 -23.736 1.00 84.25 169 PRO A O 1
ATOM 1325 N N . ALA A 1 170 ? 3.438 2.288 -22.230 1.00 75.06 170 ALA A N 1
ATOM 1326 C CA . ALA A 1 170 ? 2.498 2.320 -21.117 1.00 75.06 170 ALA A CA 1
ATOM 1327 C C . ALA A 1 170 ? 1.597 3.561 -21.250 1.00 75.06 170 ALA A C 1
ATOM 1329 O O . ALA A 1 170 ? 2.115 4.639 -21.557 1.00 75.06 170 ALA A O 1
ATOM 1330 N N . ASP A 1 171 ? 0.293 3.380 -21.026 1.00 57.47 171 ASP A N 1
ATOM 1331 C CA . ASP A 1 171 ? -0.701 4.463 -20.947 1.00 57.47 171 ASP A CA 1
ATOM 1332 C C . ASP A 1 171 ? -0.414 5.448 -19.797 1.00 57.47 171 ASP A C 1
ATOM 1334 O O . ASP A 1 171 ? 0.039 4.998 -18.711 1.00 57.47 171 ASP A O 1
#

Radius of gyration: 52.21 Å; Cα contacts (8 Å, |Δi|>4): 61; chains: 1; bounding box: 101×54×110 Å

Solvent-accessible surface area (backbone atoms only — not comparable to full-atom values): 10004 Å² total; per-residue (Å²): 134,67,92,80,38,69,68,57,51,50,52,51,52,51,50,50,61,71,44,50,76,56,74,76,54,78,82,72,82,78,62,88,55,53,65,57,56,50,53,51,52,52,52,53,54,51,50,53,54,50,50,53,50,51,51,50,50,49,52,55,71,68,49,72,77,55,67,64,61,59,51,55,50,52,51,48,53,51,50,52,53,50,49,52,53,50,53,52,45,66,64,51,50,61,60,52,54,52,50,49,53,51,52,53,53,50,50,53,52,50,54,52,48,46,49,52,51,16,50,52,52,48,20,68,78,46,85,68,45,74,71,74,66,86,63,63,91,86,58,56,68,83,39,65,79,53,83,63,96,59,67,38,19,62,57,57,25,62,48,47,36,44,75,67,70,41,32,82,79,83,132

Mean predicted aligned error: 17.66 Å

pLDDT: mean 87.12, std 9.43, range [52.47, 97.75]

Sequence (171 aa):
MISSNEEAAEIHSTLKAALAPLDSLEPEPCPDDLAEGTIWRLNNFARSSQLQLQQLLATEQARKVTAKSRFWRNLGEMAATAAVILAIAGVLFPPLNLARQKSWEHRCRTQLGGIFQGLSNYTSDYDSQLPAVATTPGAPWWKVGYQGKENYSNTRHMWLLIKGDYVSPAD